Protein AF-A0A5E4IJP3-F1 (afdb_monomer_lite)

pLDDT: mean 82.36, std 19.73, range [33.34, 97.56]

Radius of gyration: 16.82 Å; chains: 1; bounding box: 35×38×54 Å

Sequence (140 aa):
MDGDSPRYEHPHLISFKRRLDEKDHINITIRDVHTLELANYEMDAHKEELLLKSKLDEKSYDLLRKVIFDRVNLVSLEEIEAFRGIAEEIMGDIDIDDSPFLALAMSLNCPIWSNDGHFKRQNVVNAFSTKELLSLLETK

Secondary structure (DSSP, 8-state):
----------TTTTT---PPPTT------GGG-EEETHHHHHHHHTHHHHHHHHT--HHHHHHHHHHHHTTSEEE-HHHHHHHHHHHHHHHTTT-GGGHHHHHHHHHHT--EE-S-SGGGT-SSS-EE-HHHHHHHHH--

Structure (mmCIF, N/CA/C/O backbone):
data_AF-A0A5E4IJP3-F1
#
_entry.id   AF-A0A5E4IJP3-F1
#
loop_
_atom_site.group_PDB
_atom_site.id
_atom_site.type_symbol
_atom_site.label_atom_id
_atom_site.label_alt_id
_atom_site.label_comp_i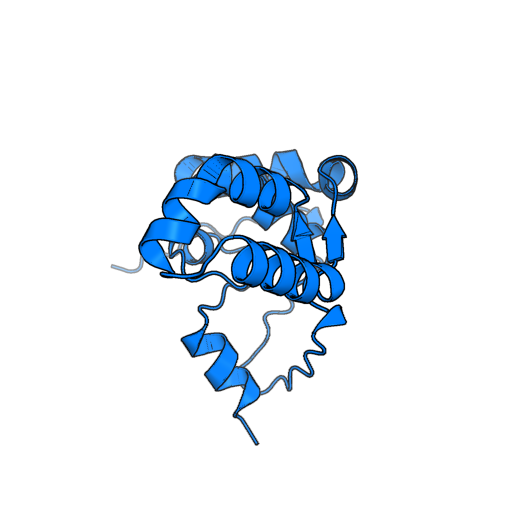d
_atom_site.label_asym_id
_atom_site.label_entity_id
_atom_site.label_seq_id
_atom_site.pdbx_PDB_ins_code
_atom_site.Cartn_x
_atom_site.Cartn_y
_atom_site.Cartn_z
_atom_site.occupancy
_atom_site.B_iso_or_equiv
_atom_site.auth_seq_id
_atom_site.auth_comp_id
_atom_site.auth_asym_id
_atom_site.auth_atom_id
_atom_site.pdbx_PDB_model_num
ATOM 1 N N . MET A 1 1 ? 5.162 -11.297 32.824 1.00 34.34 1 MET A N 1
ATOM 2 C CA . MET A 1 1 ? 5.079 -9.831 32.963 1.00 34.34 1 MET A CA 1
ATOM 3 C C . MET A 1 1 ? 4.311 -9.367 31.756 1.00 34.34 1 MET A C 1
ATOM 5 O O . MET A 1 1 ? 4.865 -9.314 30.667 1.00 34.34 1 MET A O 1
ATOM 9 N N . ASP A 1 2 ? 3.011 -9.215 31.960 1.00 36.97 2 ASP A N 1
ATOM 10 C CA . ASP A 1 2 ? 2.032 -8.916 30.927 1.00 36.97 2 ASP A CA 1
ATOM 11 C C . ASP A 1 2 ? 2.144 -7.435 30.568 1.00 36.97 2 ASP A C 1
ATOM 13 O O . ASP A 1 2 ? 1.827 -6.560 31.372 1.00 36.97 2 ASP A O 1
ATOM 17 N N . GLY A 1 3 ? 2.690 -7.159 29.386 1.00 33.34 3 GLY A N 1
ATOM 18 C CA . GLY A 1 3 ? 2.701 -5.828 28.796 1.00 33.34 3 GLY A CA 1
ATOM 19 C C . GLY A 1 3 ? 1.413 -5.632 28.017 1.00 33.34 3 GLY A C 1
ATOM 20 O O . GLY A 1 3 ? 1.393 -5.860 26.812 1.00 33.34 3 GLY A O 1
ATOM 21 N N . ASP A 1 4 ? 0.336 -5.269 28.711 1.00 37.72 4 ASP A N 1
ATOM 22 C CA . ASP A 1 4 ? -0.905 -4.831 28.071 1.00 37.72 4 ASP A CA 1
ATOM 23 C C . ASP A 1 4 ? -0.586 -3.510 27.343 1.00 37.72 4 ASP A C 1
ATOM 25 O O . ASP A 1 4 ? -0.368 -2.471 27.971 1.00 37.72 4 ASP A O 1
ATOM 29 N N . SER A 1 5 ? -0.430 -3.570 26.016 1.00 39.72 5 SER A N 1
ATOM 30 C CA . SER A 1 5 ? -0.198 -2.387 25.183 1.00 39.72 5 SER A CA 1
ATOM 31 C C . SER A 1 5 ? -1.363 -1.401 25.354 1.00 39.72 5 SER A C 1
ATOM 33 O O . SER A 1 5 ? -2.517 -1.842 25.407 1.00 39.72 5 SER A O 1
ATOM 35 N N . PRO A 1 6 ? -1.117 -0.078 25.418 1.00 36.59 6 PRO A N 1
ATOM 36 C CA . PRO A 1 6 ? -2.179 0.903 25.613 1.00 36.59 6 PRO A CA 1
ATOM 37 C C . PRO A 1 6 ? -3.253 0.756 24.530 1.00 36.59 6 PRO A C 1
ATOM 39 O O . PRO A 1 6 ? -2.974 0.827 23.332 1.00 36.59 6 PRO A O 1
ATOM 42 N N . ARG A 1 7 ? -4.501 0.522 24.946 1.00 46.22 7 ARG A N 1
ATOM 43 C CA . ARG A 1 7 ? -5.655 0.550 24.042 1.00 46.22 7 ARG A CA 1
ATOM 44 C C . ARG A 1 7 ? -5.936 2.013 23.717 1.00 46.22 7 ARG A C 1
ATOM 46 O O . ARG A 1 7 ? -6.450 2.734 24.567 1.00 46.22 7 ARG A O 1
ATOM 53 N N . TYR A 1 8 ? -5.578 2.452 22.514 1.00 46.25 8 TYR A N 1
ATOM 54 C CA . TYR A 1 8 ? -5.891 3.797 22.044 1.00 46.25 8 TYR A CA 1
ATOM 55 C C . TYR A 1 8 ? -7.400 3.895 21.775 1.00 46.25 8 TYR A C 1
ATOM 57 O O . TYR A 1 8 ? -7.923 3.310 20.827 1.00 46.25 8 TYR A O 1
ATOM 65 N N . GLU A 1 9 ? -8.124 4.602 22.643 1.00 46.56 9 GLU A N 1
ATOM 66 C CA . GLU A 1 9 ? -9.558 4.867 22.488 1.00 46.56 9 GLU A CA 1
ATOM 67 C C . GLU A 1 9 ? -9.776 6.258 21.877 1.00 46.56 9 GLU A C 1
ATOM 69 O O . GLU A 1 9 ? -10.130 7.211 22.565 1.00 46.56 9 GLU A O 1
ATOM 74 N N . HIS A 1 10 ? -9.546 6.391 20.567 1.00 50.78 10 HIS A N 1
ATOM 75 C CA . HIS A 1 10 ? -9.866 7.624 19.842 1.00 50.78 10 HIS A CA 1
ATOM 76 C C . HIS A 1 10 ? -11.366 7.649 19.466 1.00 50.78 10 HIS A C 1
ATOM 78 O O . HIS A 1 10 ? -11.893 6.614 19.049 1.00 50.78 10 HIS A O 1
ATOM 84 N N . PRO A 1 11 ? -12.075 8.797 19.526 1.00 48.31 11 PRO A N 1
ATOM 85 C CA . PRO A 1 11 ? -13.512 8.883 19.217 1.00 48.31 11 PRO A CA 1
ATOM 86 C C . PRO A 1 11 ? -13.908 8.346 17.832 1.00 48.31 11 PRO A C 1
ATOM 88 O O . PRO A 1 11 ? -14.995 7.796 17.671 1.00 48.31 11 PRO A O 1
ATOM 91 N N . HIS A 1 12 ? -13.008 8.446 16.848 1.00 47.00 12 HIS A N 1
ATOM 92 C CA . HIS A 1 12 ? -13.199 7.914 15.494 1.00 47.00 12 HIS A CA 1
ATOM 93 C C . HIS A 1 12 ? -12.930 6.405 15.378 1.00 47.00 12 HIS A C 1
ATOM 95 O O . HIS A 1 12 ? -13.389 5.784 14.429 1.00 47.00 12 HIS A O 1
ATOM 101 N N . LEU A 1 13 ? -12.236 5.796 16.347 1.00 47.41 13 LEU A N 1
ATOM 102 C CA . LEU A 1 13 ? -11.918 4.362 16.374 1.00 47.41 13 LEU A CA 1
ATOM 103 C C . LEU A 1 13 ? -13.043 3.508 16.972 1.00 47.41 13 LEU A C 1
ATOM 105 O O . LEU A 1 13 ? -13.056 2.290 16.799 1.00 47.41 13 LEU A O 1
ATOM 109 N N . ILE A 1 14 ? -14.013 4.128 17.654 1.00 46.78 14 ILE A N 1
ATOM 110 C CA . ILE A 1 14 ? -15.144 3.429 18.286 1.00 46.78 14 ILE A CA 1
ATOM 111 C C . ILE A 1 14 ? -15.982 2.668 17.238 1.00 46.78 14 ILE A C 1
ATOM 113 O O . ILE A 1 14 ? -16.523 1.607 17.546 1.00 46.78 14 ILE A O 1
ATOM 117 N N . SER A 1 15 ? -16.019 3.136 15.985 1.00 43.91 15 SER A N 1
ATOM 118 C CA . SER A 1 15 ? -16.710 2.476 14.866 1.00 43.91 15 SER A CA 1
ATOM 119 C C . SER A 1 15 ? -15.898 1.394 14.137 1.00 43.91 15 SER A C 1
ATOM 121 O O . SER A 1 15 ? -16.477 0.665 13.339 1.00 43.91 15 SER A O 1
ATOM 123 N N . PHE A 1 16 ? -14.596 1.243 14.413 1.00 44.50 16 PHE A N 1
ATOM 124 C CA . PHE A 1 16 ? -13.700 0.301 13.711 1.00 44.50 16 PHE A CA 1
ATOM 125 C C . PHE A 1 16 ? -13.544 -1.057 14.415 1.00 44.50 16 PHE A C 1
ATOM 127 O O . PHE A 1 16 ? -12.915 -1.976 13.894 1.00 44.50 16 PHE A O 1
ATOM 134 N N . LYS A 1 17 ? -14.134 -1.228 15.605 1.00 42.84 17 LYS A N 1
ATOM 135 C CA . LYS A 1 17 ? -13.933 -2.401 16.476 1.00 42.84 17 LYS A CA 1
ATOM 136 C C . LYS A 1 17 ? -14.690 -3.671 16.029 1.00 42.84 17 LYS A C 1
ATOM 138 O O . LYS A 1 17 ? -15.231 -4.381 16.875 1.00 42.84 17 LYS A O 1
ATOM 143 N N . ARG A 1 18 ? -14.703 -4.027 14.739 1.00 52.69 18 ARG A N 1
ATOM 144 C CA . ARG A 1 18 ? -14.952 -5.426 14.340 1.00 52.69 18 ARG A CA 1
ATOM 145 C C . ARG A 1 18 ? -13.647 -6.047 13.856 1.00 52.69 18 ARG A C 1
ATOM 147 O O . ARG A 1 18 ? -13.271 -5.922 12.698 1.00 52.69 18 ARG A O 1
ATOM 154 N N . ARG A 1 19 ? -12.972 -6.743 14.769 1.00 53.16 19 ARG A N 1
ATOM 155 C CA . ARG A 1 19 ? -11.837 -7.607 14.444 1.00 53.16 19 ARG A CA 1
ATOM 156 C C . ARG A 1 19 ? -12.354 -8.797 13.632 1.00 53.16 19 ARG A C 1
ATOM 158 O O . ARG A 1 19 ? -13.293 -9.450 14.082 1.00 53.16 19 ARG A O 1
ATOM 165 N N . LEU A 1 20 ? -11.759 -9.048 12.464 1.00 58.62 20 LEU A N 1
ATOM 166 C CA . LEU A 1 20 ? -12.017 -10.280 11.712 1.00 58.62 20 LEU A CA 1
ATOM 167 C C . LEU A 1 20 ? -11.534 -11.478 12.545 1.00 58.62 20 LEU A C 1
ATOM 169 O O . LEU A 1 20 ? -10.401 -11.452 13.032 1.00 58.62 20 LEU A O 1
ATOM 173 N N . ASP A 1 21 ? -12.408 -12.462 12.744 1.00 57.47 21 ASP A N 1
ATOM 174 C CA . ASP A 1 21 ? -12.151 -13.724 13.457 1.00 57.47 21 ASP A CA 1
ATOM 175 C C . ASP A 1 21 ? -11.795 -14.837 12.449 1.00 57.47 21 ASP A C 1
ATOM 177 O O . ASP A 1 21 ? -12.115 -14.743 11.267 1.00 57.47 21 ASP A O 1
ATOM 181 N N . GLU A 1 22 ? -11.187 -15.931 12.909 1.00 50.72 22 GLU A N 1
ATOM 182 C CA . GLU A 1 22 ? -10.851 -17.131 12.121 1.00 50.72 22 GLU A CA 1
ATOM 183 C C . GLU A 1 22 ? -12.080 -17.769 11.440 1.00 50.72 22 GLU A C 1
ATOM 185 O O . GLU A 1 22 ? -11.945 -18.573 10.522 1.00 50.72 22 GLU A O 1
ATOM 190 N N . LYS A 1 23 ? -13.292 -17.414 11.885 1.00 49.59 23 LYS A N 1
ATOM 191 C CA . LYS A 1 23 ? -14.574 -17.869 11.323 1.00 49.59 23 LYS A CA 1
ATOM 192 C C . LYS A 1 23 ? -15.150 -16.940 10.252 1.00 49.59 23 LYS A C 1
ATOM 194 O O . LYS A 1 23 ? -16.171 -17.282 9.656 1.00 49.59 23 LYS A O 1
ATOM 199 N N . ASP A 1 24 ? -14.561 -15.765 10.034 1.00 53.91 24 ASP A N 1
ATOM 200 C CA . ASP A 1 24 ? -15.022 -14.842 9.002 1.00 53.91 24 ASP A CA 1
ATOM 201 C C . ASP A 1 24 ? -14.518 -15.315 7.628 1.00 53.91 24 ASP A C 1
ATOM 203 O O . ASP A 1 24 ? -13.324 -15.310 7.339 1.00 53.91 24 ASP A O 1
ATOM 207 N N . HIS A 1 25 ? -15.440 -15.714 6.749 1.00 51.84 25 HIS A N 1
ATOM 208 C CA . HIS A 1 25 ? -15.107 -16.026 5.360 1.00 51.84 25 HIS A CA 1
ATOM 209 C C . HIS A 1 25 ? -14.786 -14.733 4.599 1.00 51.84 25 HIS A C 1
ATOM 211 O O . HIS A 1 25 ? -15.676 -13.913 4.361 1.00 51.84 25 HIS A O 1
ATOM 217 N N . ILE A 1 26 ? -13.527 -14.558 4.189 1.00 55.38 26 ILE A N 1
ATOM 218 C CA . ILE A 1 26 ? -13.098 -13.405 3.391 1.00 55.38 26 ILE A CA 1
ATOM 219 C C . ILE A 1 26 ? -13.120 -13.793 1.910 1.00 55.38 26 ILE A C 1
ATOM 221 O O . ILE A 1 26 ? -12.286 -14.564 1.440 1.00 55.38 26 ILE A O 1
ATOM 225 N N . ASN A 1 27 ? -14.077 -13.251 1.158 1.00 44.06 27 ASN A N 1
ATOM 226 C CA . ASN A 1 27 ? -14.072 -13.341 -0.299 1.00 44.06 27 ASN A CA 1
ATOM 227 C C . ASN A 1 27 ? -13.313 -12.127 -0.848 1.00 44.06 27 ASN A C 1
ATOM 229 O O . ASN A 1 27 ? -13.857 -11.028 -0.864 1.00 44.06 27 ASN A O 1
ATOM 233 N N . ILE A 1 28 ? -12.047 -12.321 -1.222 1.00 58.06 28 ILE A N 1
ATOM 234 C CA . ILE A 1 28 ? -11.205 -11.269 -1.803 1.00 58.06 28 ILE A CA 1
ATOM 235 C C . ILE A 1 28 ? -11.224 -11.442 -3.316 1.00 58.06 28 ILE A C 1
ATOM 237 O O . ILE A 1 28 ? -10.641 -12.392 -3.846 1.00 58.06 28 ILE A O 1
ATOM 241 N N . THR A 1 29 ? -11.861 -10.521 -4.034 1.00 51.94 29 THR A N 1
ATOM 242 C CA . THR A 1 29 ? -11.571 -10.367 -5.457 1.00 51.94 29 THR A CA 1
ATOM 243 C C . THR A 1 29 ? -10.350 -9.469 -5.606 1.00 51.94 29 THR A C 1
ATOM 245 O O . THR A 1 29 ? -10.089 -8.608 -4.775 1.00 51.94 29 THR A O 1
ATOM 248 N N . ILE A 1 30 ? -9.560 -9.649 -6.667 1.00 55.97 30 ILE A N 1
ATOM 249 C CA . ILE A 1 30 ? -8.334 -8.853 -6.830 1.00 55.97 30 ILE A CA 1
ATOM 250 C C . ILE A 1 30 ? -8.648 -7.339 -6.903 1.00 55.97 30 ILE A C 1
ATOM 252 O O . ILE A 1 30 ? -7.849 -6.532 -6.449 1.00 55.97 30 ILE A O 1
ATOM 256 N N . ARG A 1 31 ? -9.856 -6.962 -7.351 1.00 55.44 31 ARG A N 1
ATOM 257 C CA . ARG A 1 31 ? -10.346 -5.572 -7.355 1.00 55.44 31 ARG A CA 1
ATOM 258 C C . ARG A 1 31 ? -10.605 -4.976 -5.967 1.00 55.44 31 ARG A C 1
ATOM 260 O O . ARG A 1 31 ? -10.871 -3.782 -5.888 1.00 55.44 31 ARG A O 1
ATOM 267 N N . ASP A 1 32 ? -10.508 -5.769 -4.904 1.00 76.56 32 ASP A N 1
ATOM 268 C CA . ASP A 1 32 ? -10.637 -5.312 -3.517 1.00 76.56 32 ASP A CA 1
ATOM 269 C C . ASP A 1 32 ? -9.278 -4.914 -2.902 1.00 76.56 32 ASP A C 1
ATOM 271 O O . ASP A 1 32 ? -9.219 -4.480 -1.751 1.00 76.56 32 ASP A O 1
ATOM 275 N N . VAL A 1 33 ? -8.172 -5.034 -3.652 1.00 89.06 33 VAL A N 1
ATOM 276 C CA . VAL A 1 33 ? -6.835 -4.636 -3.188 1.00 89.06 33 VAL A CA 1
ATOM 277 C C . VAL A 1 33 ? -6.591 -3.161 -3.487 1.00 89.06 33 VAL A C 1
ATOM 279 O O . VAL A 1 33 ? -6.700 -2.718 -4.631 1.00 89.06 33 VAL A O 1
ATOM 282 N N . HIS A 1 34 ? -6.214 -2.419 -2.450 1.00 93.44 34 HIS A N 1
ATOM 283 C CA . HIS A 1 34 ? -5.920 -0.993 -2.513 1.00 93.44 34 HIS A CA 1
ATOM 284 C C . HIS A 1 34 ? -4.476 -0.749 -2.079 1.00 93.44 34 HIS A C 1
ATOM 286 O O . HIS A 1 34 ? -3.970 -1.420 -1.180 1.00 93.44 34 HIS A O 1
ATOM 292 N N . THR A 1 35 ? -3.819 0.215 -2.711 1.00 94.88 35 THR A N 1
ATOM 293 C CA . THR A 1 35 ? -2.527 0.747 -2.268 1.00 94.88 35 THR A CA 1
ATOM 294 C C . THR A 1 35 ? -2.465 2.239 -2.568 1.00 94.88 35 THR A C 1
ATOM 296 O O . THR A 1 35 ? -3.328 2.780 -3.259 1.00 94.88 35 THR A O 1
ATOM 299 N N . LEU A 1 36 ? -1.441 2.912 -2.061 1.00 95.62 36 LEU A N 1
ATOM 300 C CA . LEU A 1 36 ? -1.209 4.317 -2.363 1.00 95.62 36 LEU A CA 1
ATOM 301 C C . LEU A 1 36 ? -0.555 4.486 -3.731 1.00 95.62 36 LEU A C 1
ATOM 303 O O . LEU A 1 36 ? 0.262 3.662 -4.145 1.00 95.62 36 LEU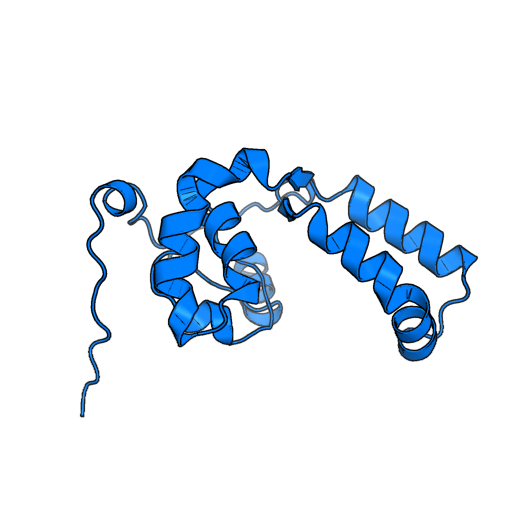 A O 1
ATOM 307 N N . GLU A 1 37 ? -0.824 5.612 -4.390 1.00 94.50 37 GLU A N 1
ATOM 308 C CA . GLU A 1 37 ? -0.080 6.033 -5.588 1.00 94.50 37 GLU A CA 1
ATOM 309 C C . GLU A 1 37 ? 1.444 6.053 -5.357 1.00 94.50 37 GLU A C 1
ATOM 311 O O . GLU A 1 37 ? 2.211 5.803 -6.288 1.00 94.50 37 GLU A O 1
ATOM 316 N N . LEU A 1 38 ? 1.883 6.238 -4.102 1.00 90.94 38 LEU A N 1
ATOM 317 C CA . LEU A 1 38 ? 3.273 6.093 -3.652 1.00 90.94 38 LEU A CA 1
ATOM 318 C C . LEU A 1 38 ? 3.933 4.791 -4.122 1.00 90.94 38 LEU A C 1
ATOM 320 O O . LEU A 1 38 ? 5.077 4.827 -4.568 1.00 90.94 38 LEU A O 1
ATOM 324 N N . ALA A 1 39 ? 3.211 3.667 -4.112 1.00 91.00 39 ALA A N 1
ATOM 325 C CA . ALA A 1 39 ? 3.752 2.380 -4.547 1.00 91.00 39 ALA A CA 1
ATOM 326 C C . ALA A 1 39 ? 4.204 2.417 -6.016 1.00 91.00 39 ALA A C 1
ATOM 328 O O . ALA A 1 39 ? 5.173 1.767 -6.405 1.00 91.00 39 ALA A O 1
ATOM 329 N N . ASN A 1 40 ? 3.515 3.200 -6.847 1.00 90.38 40 ASN A N 1
ATOM 330 C CA . ASN A 1 40 ? 3.869 3.345 -8.250 1.00 90.38 40 ASN A CA 1
ATOM 331 C C . ASN A 1 40 ? 5.164 4.157 -8.420 1.00 90.38 40 ASN A C 1
ATOM 333 O O . ASN A 1 40 ? 6.014 3.780 -9.226 1.00 90.38 40 ASN A O 1
ATOM 337 N N . TYR A 1 41 ? 5.329 5.223 -7.628 1.00 90.69 41 TYR A N 1
ATOM 338 C CA . TYR A 1 41 ? 6.551 6.030 -7.590 1.00 90.69 41 TYR A CA 1
ATOM 339 C C . TYR A 1 41 ? 7.749 5.240 -7.058 1.00 90.69 41 TYR A C 1
ATOM 341 O O . TYR A 1 41 ? 8.840 5.323 -7.619 1.00 90.69 41 TYR A O 1
ATOM 349 N N . GLU A 1 42 ? 7.549 4.437 -6.016 1.00 91.69 42 GLU A N 1
ATOM 350 C CA . GLU A 1 42 ? 8.591 3.589 -5.439 1.00 91.69 42 GLU A CA 1
ATOM 351 C C . GLU A 1 42 ? 9.071 2.534 -6.448 1.00 91.69 42 GLU A C 1
ATOM 353 O O . GLU A 1 42 ? 10.272 2.356 -6.653 1.00 91.69 42 GLU A O 1
ATOM 358 N N . MET A 1 43 ? 8.149 1.901 -7.180 1.00 92.12 43 MET A N 1
ATOM 359 C CA . MET A 1 43 ? 8.512 0.969 -8.254 1.00 92.12 43 MET A CA 1
ATOM 360 C C . MET A 1 43 ? 9.325 1.621 -9.380 1.00 92.12 43 MET A C 1
ATOM 362 O O . MET A 1 43 ? 10.149 0.944 -9.999 1.00 92.12 43 MET A O 1
ATOM 366 N N . ASP A 1 44 ? 9.105 2.907 -9.666 1.00 92.81 44 ASP A N 1
ATOM 367 C CA . ASP A 1 44 ? 9.927 3.653 -10.623 1.00 92.81 44 ASP A CA 1
ATOM 368 C C . ASP A 1 44 ? 11.307 3.976 -10.046 1.00 92.81 44 ASP A C 1
ATOM 370 O O . ASP A 1 44 ? 12.320 3.719 -10.701 1.00 92.81 44 ASP A O 1
ATOM 374 N N . ALA A 1 45 ? 11.359 4.474 -8.809 1.00 94.38 45 ALA A N 1
ATOM 375 C CA . ALA A 1 45 ? 12.603 4.823 -8.125 1.00 94.38 45 ALA A CA 1
ATOM 376 C C . ALA A 1 45 ? 13.539 3.614 -7.949 1.00 94.38 45 ALA A C 1
ATOM 378 O O . ALA A 1 45 ? 14.757 3.751 -8.054 1.00 94.38 45 ALA A O 1
ATOM 379 N N . HIS A 1 46 ? 12.970 2.423 -7.748 1.00 95.06 46 HIS A N 1
ATOM 380 C CA . HIS A 1 46 ? 13.706 1.178 -7.524 1.00 95.06 46 HIS A CA 1
ATOM 381 C C . HIS A 1 46 ? 13.716 0.234 -8.741 1.00 95.06 46 HIS A C 1
ATOM 383 O O . HIS A 1 46 ? 14.092 -0.935 -8.608 1.00 95.06 46 HIS A O 1
ATOM 389 N N . LYS A 1 47 ? 13.348 0.705 -9.947 1.00 95.12 47 LYS A N 1
ATOM 390 C CA . LYS A 1 47 ? 13.241 -0.136 -11.160 1.00 95.12 47 LYS A CA 1
ATOM 391 C C . LYS A 1 47 ? 14.504 -0.963 -11.426 1.00 95.12 47 LYS A C 1
ATOM 393 O O . LYS A 1 47 ? 14.407 -2.160 -11.695 1.00 95.12 47 LYS A O 1
ATOM 398 N N . GLU A 1 48 ? 15.686 -0.354 -11.336 1.00 95.50 48 GLU A N 1
ATOM 399 C CA . GLU A 1 48 ? 16.962 -1.037 -11.606 1.00 95.50 48 GLU A CA 1
ATOM 400 C C . GLU A 1 48 ? 17.231 -2.185 -10.620 1.00 95.50 48 GLU A C 1
ATOM 402 O O . GLU A 1 48 ? 17.611 -3.289 -11.021 1.00 95.50 48 GLU A O 1
ATOM 407 N N . GLU A 1 49 ? 16.977 -1.953 -9.332 1.00 96.69 49 GLU A N 1
ATOM 408 C CA . GLU A 1 49 ? 17.131 -2.959 -8.282 1.00 96.69 49 GLU A CA 1
ATOM 409 C C . GLU A 1 49 ? 16.144 -4.120 -8.472 1.00 96.69 49 GLU A C 1
ATOM 411 O O . GLU A 1 49 ? 16.516 -5.293 -8.351 1.00 96.69 49 GLU A O 1
ATOM 416 N N . LEU A 1 50 ? 14.894 -3.803 -8.819 1.00 94.81 50 LEU A N 1
ATOM 417 C CA . LEU A 1 50 ? 13.849 -4.788 -9.084 1.00 94.81 50 LEU A CA 1
ATOM 418 C C . LEU A 1 50 ? 14.178 -5.651 -10.307 1.00 94.81 50 LEU A C 1
ATOM 420 O O . LEU A 1 50 ? 14.018 -6.873 -10.244 1.00 94.81 50 LEU A O 1
ATOM 424 N N . LEU A 1 51 ? 14.686 -5.066 -11.395 1.00 96.25 51 LEU A N 1
ATOM 425 C CA . LEU A 1 51 ? 15.152 -5.816 -12.568 1.00 96.25 51 LEU A CA 1
ATOM 426 C C . LEU A 1 51 ? 16.290 -6.776 -12.197 1.00 96.25 51 LEU A C 1
ATOM 428 O O . LEU A 1 51 ? 16.236 -7.962 -12.532 1.00 96.25 51 LEU A O 1
ATOM 432 N N . LEU A 1 52 ? 17.276 -6.300 -11.429 1.00 96.38 52 LEU A N 1
ATOM 433 C CA . LEU A 1 52 ? 18.410 -7.113 -10.987 1.00 96.38 52 LEU A CA 1
ATOM 434 C C . LEU A 1 52 ? 17.967 -8.304 -10.121 1.00 96.38 52 LEU A C 1
ATOM 436 O O . LEU A 1 52 ? 18.401 -9.436 -10.349 1.00 96.38 52 LEU A O 1
ATOM 440 N N . LYS A 1 53 ? 17.098 -8.062 -9.133 1.00 95.56 53 LYS A N 1
ATOM 441 C CA . LYS A 1 53 ? 16.624 -9.095 -8.197 1.00 95.56 53 LYS A CA 1
ATOM 442 C C . LYS A 1 53 ? 15.668 -10.091 -8.854 1.00 95.56 53 LYS A C 1
ATOM 444 O O . LYS A 1 53 ? 15.746 -11.286 -8.571 1.00 95.56 53 LYS A O 1
ATOM 449 N N . SER A 1 54 ? 14.782 -9.617 -9.730 1.00 93.50 54 SER A N 1
ATOM 450 C CA . SER A 1 54 ? 13.787 -10.457 -10.411 1.00 93.50 54 SER A CA 1
ATOM 451 C C . SER A 1 54 ? 14.362 -11.258 -11.580 1.00 93.50 54 SER A C 1
ATOM 453 O O . SER A 1 54 ? 13.789 -12.283 -11.948 1.00 93.50 54 SER A O 1
ATOM 455 N N . LYS A 1 55 ? 15.496 -10.816 -12.148 1.00 95.31 55 LYS A N 1
ATOM 456 C CA . LYS A 1 55 ? 16.092 -11.349 -13.387 1.00 95.31 55 LYS A CA 1
ATOM 457 C C . LYS A 1 55 ? 15.164 -11.233 -14.603 1.00 95.31 55 LYS A C 1
ATOM 459 O O . LYS A 1 55 ? 15.314 -11.989 -15.563 1.00 95.31 55 LYS A O 1
ATOM 464 N N . LEU A 1 56 ? 14.202 -10.314 -14.553 1.00 94.81 56 LEU A N 1
ATOM 465 C CA . LEU A 1 56 ? 13.341 -9.994 -15.684 1.00 94.81 56 LEU A CA 1
ATOM 466 C C . LEU A 1 56 ? 14.066 -9.056 -16.647 1.00 94.81 56 LEU A C 1
ATOM 468 O O . LEU A 1 56 ? 14.849 -8.201 -16.236 1.00 94.81 56 LEU A O 1
ATOM 472 N N . ASP A 1 57 ? 13.767 -9.194 -17.936 1.00 96.12 57 ASP A N 1
ATOM 473 C CA . ASP A 1 57 ? 14.043 -8.124 -18.886 1.00 96.12 57 ASP A CA 1
ATOM 474 C C . ASP A 1 57 ? 13.038 -6.972 -18.707 1.00 96.12 57 ASP A C 1
ATOM 476 O O . ASP A 1 57 ? 11.956 -7.138 -18.135 1.00 96.12 57 ASP A O 1
ATOM 480 N N . GLU A 1 58 ? 13.389 -5.798 -19.228 1.00 95.69 58 GLU A N 1
ATOM 481 C CA . GLU A 1 58 ? 12.587 -4.584 -19.078 1.00 95.69 58 GLU A CA 1
ATOM 482 C C . GLU A 1 58 ? 11.161 -4.721 -19.634 1.00 95.69 58 GLU A C 1
ATOM 484 O O . GLU A 1 58 ? 10.211 -4.262 -19.003 1.00 95.69 58 GLU A O 1
ATOM 489 N N . LYS A 1 59 ? 10.970 -5.420 -20.762 1.00 96.56 59 LYS A N 1
ATOM 490 C CA . LYS A 1 59 ? 9.634 -5.593 -21.355 1.00 96.56 59 LYS A CA 1
ATOM 491 C C . LYS A 1 59 ? 8.759 -6.481 -20.479 1.00 96.56 59 LYS A C 1
ATOM 493 O O . LYS A 1 59 ? 7.575 -6.195 -20.300 1.00 96.56 59 LYS A O 1
ATOM 498 N N . SER A 1 60 ? 9.335 -7.557 -19.948 1.00 96.31 60 SER A N 1
ATOM 499 C CA . SER A 1 60 ? 8.655 -8.467 -19.026 1.00 96.31 60 SER A CA 1
ATOM 500 C C . SER A 1 60 ? 8.287 -7.763 -17.716 1.00 96.31 60 SER A C 1
ATOM 502 O O . SER A 1 60 ? 7.181 -7.957 -17.211 1.00 96.31 60 SER A O 1
ATOM 504 N N . TYR A 1 61 ? 9.171 -6.904 -17.198 1.00 95.81 61 TYR A N 1
ATOM 505 C CA . TYR A 1 61 ? 8.899 -6.065 -16.030 1.00 95.81 61 TYR A CA 1
ATOM 506 C C . TYR A 1 61 ? 7.746 -5.088 -16.278 1.00 95.81 61 TYR A C 1
ATOM 508 O O . TYR A 1 61 ? 6.789 -5.068 -15.505 1.00 95.81 61 TYR A O 1
ATOM 516 N N . ASP A 1 62 ? 7.790 -4.330 -17.376 1.00 94.88 62 ASP A N 1
ATOM 517 C CA . ASP A 1 62 ? 6.759 -3.340 -17.696 1.00 94.88 62 ASP A CA 1
ATOM 518 C C . ASP A 1 62 ? 5.386 -4.009 -17.911 1.00 94.88 62 ASP A C 1
ATOM 520 O O . ASP A 1 62 ? 4.357 -3.501 -17.453 1.00 94.88 62 ASP A O 1
ATOM 524 N N . LEU A 1 63 ? 5.355 -5.188 -18.549 1.00 95.38 63 LEU A N 1
ATOM 525 C CA . LEU A 1 63 ? 4.131 -5.978 -18.703 1.00 95.38 63 LEU A CA 1
ATOM 526 C C . LEU A 1 63 ? 3.589 -6.451 -17.349 1.00 95.38 63 LEU A C 1
ATOM 528 O O . LEU A 1 63 ? 2.392 -6.314 -17.093 1.00 95.38 63 LEU A O 1
ATOM 532 N N . LEU A 1 64 ? 4.449 -6.998 -16.486 1.00 93.50 64 LEU A N 1
ATOM 533 C CA . LEU A 1 64 ? 4.051 -7.472 -15.161 1.00 93.50 64 LEU A CA 1
ATOM 534 C C . LEU A 1 64 ? 3.516 -6.324 -14.303 1.00 93.50 64 LEU A C 1
ATOM 536 O O . LEU A 1 64 ? 2.433 -6.447 -13.732 1.00 93.50 64 LEU A O 1
ATOM 540 N N . ARG A 1 65 ? 4.228 -5.192 -14.271 1.00 92.94 65 ARG A N 1
ATOM 541 C CA . ARG A 1 65 ? 3.799 -3.973 -13.579 1.00 92.94 65 ARG A CA 1
ATOM 542 C C . ARG A 1 65 ? 2.413 -3.542 -14.047 1.00 92.94 65 ARG A C 1
ATOM 544 O O . ARG A 1 65 ? 1.535 -3.318 -13.219 1.00 92.94 65 ARG A O 1
ATOM 551 N N . LYS A 1 66 ? 2.183 -3.500 -15.364 1.00 92.50 66 LYS A N 1
ATOM 552 C CA . LYS A 1 66 ? 0.871 -3.161 -15.928 1.00 92.50 66 LYS A CA 1
ATOM 553 C C . LYS A 1 66 ? -0.222 -4.126 -15.466 1.00 92.50 66 LYS A C 1
ATOM 555 O O . LYS A 1 66 ? -1.295 -3.676 -15.090 1.00 92.50 66 LYS A O 1
ATOM 560 N N . VAL A 1 67 ? 0.034 -5.435 -15.480 1.00 91.81 67 VAL A N 1
ATOM 561 C CA . VAL A 1 67 ? -0.948 -6.449 -15.050 1.00 91.81 67 VAL A CA 1
ATOM 562 C C . VAL A 1 67 ? -1.270 -6.343 -13.556 1.00 91.81 67 VAL A C 1
ATOM 564 O O . VAL A 1 67 ? -2.411 -6.590 -13.169 1.00 91.81 67 VAL A O 1
ATOM 567 N N . ILE A 1 68 ? -0.287 -5.991 -12.723 1.00 90.06 68 ILE A N 1
ATOM 568 C CA . ILE A 1 68 ? -0.484 -5.778 -11.284 1.00 90.06 68 ILE A CA 1
ATOM 569 C C . ILE A 1 68 ? -1.333 -4.527 -11.047 1.00 90.06 68 ILE A C 1
ATOM 571 O O . ILE A 1 68 ? -2.355 -4.615 -10.374 1.00 90.06 68 ILE A O 1
ATOM 575 N N . PHE A 1 69 ? -0.966 -3.383 -11.627 1.00 90.06 69 PHE A N 1
ATOM 576 C CA . PHE A 1 69 ? -1.692 -2.132 -11.384 1.00 90.06 69 PHE A CA 1
ATOM 577 C C . PHE A 1 69 ? -3.055 -2.052 -12.085 1.00 90.06 69 PHE A C 1
ATOM 579 O O . PHE A 1 69 ? -3.933 -1.360 -11.594 1.00 90.06 69 PHE A O 1
ATOM 586 N N . ASP A 1 70 ? -3.306 -2.822 -13.152 1.00 90.06 70 ASP A N 1
ATOM 587 C CA . ASP A 1 70 ? -4.662 -2.995 -13.725 1.00 90.06 70 ASP A CA 1
ATOM 588 C C . ASP A 1 70 ? -5.642 -3.678 -12.748 1.00 90.06 70 ASP A C 1
ATOM 590 O O . ASP A 1 70 ? -6.855 -3.734 -12.953 1.00 90.06 70 ASP A O 1
ATOM 594 N N . ARG A 1 71 ? -5.092 -4.245 -11.677 1.00 88.44 71 ARG A N 1
ATOM 595 C CA . ARG A 1 71 ? -5.778 -5.077 -10.704 1.00 88.44 71 ARG A CA 1
ATOM 596 C C . ARG A 1 71 ? -5.787 -4.486 -9.296 1.00 88.44 71 ARG A C 1
ATOM 598 O O . ARG A 1 71 ? -6.464 -5.050 -8.451 1.00 88.44 71 ARG A O 1
ATOM 605 N N . VAL A 1 72 ? -5.081 -3.385 -9.052 1.00 90.69 72 VAL A N 1
ATOM 606 C CA . VAL A 1 72 ? -4.985 -2.729 -7.742 1.00 90.69 72 VAL A CA 1
ATOM 607 C C . VAL A 1 72 ? -5.560 -1.322 -7.850 1.00 90.69 72 VAL A C 1
ATOM 609 O O . VAL A 1 72 ? -5.222 -0.589 -8.777 1.00 90.69 72 VAL A O 1
ATOM 612 N N . ASN A 1 73 ? -6.400 -0.930 -6.895 1.00 91.94 73 ASN A N 1
ATOM 613 C CA . ASN A 1 73 ? -6.901 0.438 -6.821 1.00 91.94 73 ASN A CA 1
ATOM 614 C C . ASN A 1 73 ? -5.823 1.335 -6.206 1.00 91.94 73 ASN A C 1
ATOM 616 O O . ASN A 1 73 ? -5.387 1.107 -5.074 1.00 91.94 73 ASN A O 1
ATOM 620 N N . LEU A 1 74 ? -5.393 2.339 -6.965 1.00 92.69 74 LEU A N 1
ATOM 621 C CA . LEU A 1 74 ? -4.490 3.375 -6.485 1.00 92.69 74 LEU A CA 1
ATOM 622 C C . LEU A 1 74 ? -5.302 4.470 -5.802 1.00 92.69 74 LEU A C 1
ATOM 624 O O . LEU A 1 74 ? -6.264 4.965 -6.384 1.00 92.69 74 LEU A O 1
ATOM 628 N N . VAL A 1 75 ? -4.904 4.812 -4.582 1.00 94.44 75 VAL A N 1
ATOM 629 C CA . VAL A 1 75 ? -5.524 5.857 -3.765 1.00 94.44 75 VAL A CA 1
ATOM 630 C C . VAL A 1 75 ? -4.513 6.978 -3.552 1.00 94.44 75 VAL A C 1
ATOM 632 O O . VAL A 1 75 ? -3.341 6.715 -3.253 1.00 94.44 75 VAL A O 1
ATOM 635 N N . SER A 1 76 ? -4.948 8.221 -3.730 1.00 95.81 76 SER A N 1
ATOM 636 C CA . SER A 1 76 ? -4.087 9.390 -3.552 1.00 95.81 76 SER A CA 1
ATOM 637 C C . SER A 1 76 ? -3.948 9.765 -2.069 1.00 95.81 76 SER A C 1
ATOM 639 O O . SER A 1 76 ? -4.728 9.334 -1.215 1.00 95.81 76 SER A O 1
ATOM 641 N N . LEU A 1 77 ? -2.948 10.584 -1.728 1.00 94.81 77 LEU A N 1
ATOM 642 C CA . LEU A 1 77 ? -2.778 11.051 -0.344 1.00 94.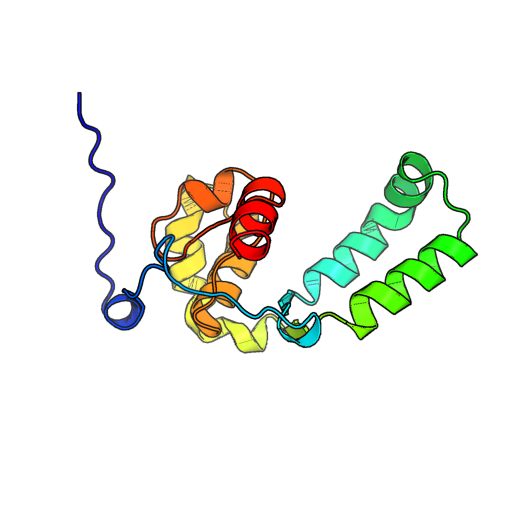81 77 LEU A CA 1
ATOM 643 C C . LEU A 1 77 ? -3.926 11.972 0.094 1.00 94.81 77 LEU A C 1
ATOM 645 O O . LEU A 1 77 ? -4.322 11.964 1.257 1.00 94.81 77 LEU A O 1
ATOM 649 N N . GLU A 1 78 ? -4.503 12.727 -0.839 1.00 96.12 78 GLU A N 1
ATOM 650 C CA . GLU A 1 78 ? -5.642 13.607 -0.582 1.00 96.12 78 GLU A CA 1
ATOM 651 C C . GLU A 1 78 ? -6.886 12.824 -0.144 1.00 96.12 78 GLU A C 1
ATOM 653 O O . GLU A 1 78 ? -7.636 13.294 0.713 1.00 96.12 78 GLU A O 1
ATOM 658 N N . GLU A 1 79 ? -7.098 11.622 -0.689 1.00 94.25 79 GLU A N 1
ATOM 659 C CA . GLU A 1 79 ? -8.235 10.763 -0.335 1.00 94.25 79 GLU A CA 1
ATOM 660 C C . GLU A 1 79 ? -8.159 10.242 1.109 1.00 94.25 79 GLU A C 1
ATOM 662 O O . GLU A 1 79 ? -9.192 9.986 1.732 1.00 94.25 79 GLU A O 1
ATOM 667 N N . ILE A 1 80 ? -6.950 10.133 1.670 1.00 95.50 80 ILE A N 1
ATOM 668 C CA . ILE A 1 80 ? -6.711 9.622 3.028 1.00 95.50 80 ILE A CA 1
ATOM 669 C C . ILE A 1 80 ? -6.384 10.721 4.049 1.00 95.50 80 ILE A C 1
ATOM 671 O O . ILE A 1 80 ? -6.167 10.418 5.224 1.00 95.50 80 ILE A O 1
ATOM 675 N N . GLU A 1 81 ? -6.387 11.995 3.643 1.00 94.75 81 GLU A N 1
ATOM 676 C CA . GLU A 1 81 ? -5.955 13.128 4.477 1.00 94.75 81 GLU A CA 1
ATOM 677 C C . GLU A 1 81 ? -6.711 13.201 5.813 1.00 94.75 81 GLU A C 1
ATOM 679 O O . GLU A 1 81 ? -6.136 13.539 6.847 1.00 94.75 81 GLU A O 1
ATOM 684 N N . ALA A 1 82 ? -7.988 12.798 5.828 1.00 94.38 82 ALA A N 1
ATOM 685 C CA . ALA A 1 82 ? -8.811 12.763 7.038 1.00 94.38 82 ALA A CA 1
ATOM 686 C C . ALA A 1 82 ? -8.250 11.849 8.149 1.00 94.38 82 ALA A C 1
ATOM 688 O O . ALA A 1 82 ? -8.558 12.055 9.323 1.00 94.38 82 ALA A O 1
ATOM 689 N N . PHE A 1 83 ? -7.436 10.852 7.789 1.00 94.81 83 PHE A N 1
ATOM 690 C CA . PHE A 1 83 ? -6.834 9.888 8.712 1.00 94.81 83 PHE A CA 1
ATOM 691 C C . PHE A 1 83 ? -5.327 10.086 8.906 1.00 94.81 83 PHE A C 1
ATOM 693 O O . PHE A 1 83 ? -4.763 9.462 9.806 1.00 94.81 83 PHE A O 1
ATOM 700 N N . ARG A 1 84 ? -4.683 10.972 8.129 1.00 94.44 84 ARG A N 1
ATOM 701 C CA . ARG A 1 84 ? -3.226 11.177 8.145 1.00 94.44 84 ARG A CA 1
ATOM 702 C C . ARG A 1 84 ? -2.686 11.457 9.546 1.00 94.44 84 ARG A C 1
ATOM 704 O O . ARG A 1 84 ? -1.826 10.727 10.019 1.00 94.44 84 ARG A O 1
ATOM 711 N N . GLY A 1 85 ? -3.239 12.453 10.241 1.00 95.94 85 GLY A N 1
ATOM 712 C CA . GLY A 1 85 ? -2.742 12.846 11.566 1.00 95.94 85 GLY A CA 1
ATOM 713 C C . GLY A 1 85 ? -2.852 11.738 12.621 1.00 95.94 85 GLY A C 1
ATOM 714 O O . GLY A 1 85 ? -1.939 11.556 13.417 1.00 95.94 85 GLY A O 1
ATOM 715 N N . ILE A 1 86 ? -3.939 10.956 12.597 1.00 95.31 86 ILE A N 1
ATOM 716 C CA . ILE A 1 86 ? -4.120 9.831 13.530 1.00 95.31 86 ILE A CA 1
ATOM 717 C C . ILE A 1 86 ? -3.129 8.709 13.201 1.00 95.31 86 ILE A C 1
ATOM 719 O O . ILE A 1 86 ? -2.552 8.106 14.103 1.00 95.31 86 ILE A O 1
ATOM 723 N N . ALA A 1 87 ? -2.918 8.422 11.917 1.00 96.31 87 ALA A N 1
ATOM 724 C CA . ALA A 1 87 ? -1.979 7.391 11.506 1.00 96.31 87 ALA A CA 1
ATOM 725 C C . ALA A 1 87 ? -0.524 7.762 11.834 1.00 96.31 87 ALA A C 1
ATOM 727 O O . ALA A 1 87 ? 0.209 6.906 12.326 1.00 96.31 87 ALA A O 1
ATOM 728 N N . GLU A 1 88 ? -0.125 9.021 11.623 1.00 97.56 88 GLU A N 1
ATOM 729 C CA . GLU A 1 88 ? 1.190 9.555 12.015 1.00 97.56 88 GLU A CA 1
ATOM 730 C C . GLU A 1 88 ? 1.412 9.436 13.532 1.00 97.56 88 GLU A C 1
ATOM 732 O O . GLU A 1 88 ? 2.484 9.017 13.961 1.00 97.56 88 GLU A O 1
ATOM 737 N N . GLU A 1 89 ? 0.396 9.732 14.352 1.00 96.56 89 GLU A N 1
ATOM 738 C CA . GLU A 1 89 ? 0.476 9.577 15.812 1.00 96.56 89 GLU A CA 1
ATOM 739 C C . GLU A 1 89 ? 0.704 8.114 16.224 1.00 96.56 89 GLU A C 1
ATOM 741 O O . GLU A 1 89 ? 1.575 7.827 17.044 1.00 96.56 89 GLU A O 1
ATOM 746 N N . ILE A 1 90 ? -0.049 7.176 15.641 1.00 95.00 90 ILE A N 1
ATOM 747 C CA . ILE A 1 90 ? 0.051 5.745 15.972 1.00 95.00 90 ILE A CA 1
ATOM 748 C C . ILE A 1 90 ? 1.386 5.158 15.511 1.00 95.00 90 ILE A C 1
ATOM 750 O O . ILE A 1 90 ? 1.995 4.351 16.217 1.00 95.00 90 ILE A O 1
ATOM 754 N N . MET A 1 91 ? 1.818 5.524 14.306 1.00 96.19 91 MET A N 1
ATOM 755 C CA . MET A 1 91 ? 3.001 4.952 13.675 1.00 96.19 91 MET A CA 1
ATOM 756 C C . MET A 1 91 ? 4.291 5.690 14.035 1.00 96.19 91 MET A C 1
ATOM 758 O O . MET A 1 91 ? 5.361 5.156 13.771 1.00 96.19 91 MET A O 1
ATOM 762 N N . GLY A 1 92 ? 4.227 6.851 14.693 1.00 95.56 92 GLY A N 1
ATOM 763 C CA . GLY A 1 92 ? 5.398 7.673 15.015 1.00 95.56 92 GLY A CA 1
ATOM 764 C C . GLY A 1 92 ? 6.509 6.939 15.778 1.00 95.56 92 GLY A C 1
ATOM 765 O O . GLY A 1 92 ? 7.680 7.093 15.443 1.00 95.56 92 GLY A O 1
ATOM 766 N N . ASP A 1 93 ? 6.154 6.081 16.742 1.00 92.25 93 ASP A N 1
ATOM 767 C CA . ASP A 1 93 ? 7.108 5.255 17.511 1.00 92.25 93 ASP A CA 1
ATOM 768 C C . ASP A 1 93 ? 7.369 3.866 16.879 1.00 92.25 93 ASP A C 1
ATOM 770 O O . ASP A 1 93 ? 8.079 3.014 17.437 1.00 92.25 93 ASP A O 1
ATOM 774 N N . ILE A 1 94 ? 6.740 3.586 15.736 1.00 93.62 94 ILE A N 1
ATOM 775 C CA . ILE A 1 94 ? 6.836 2.319 15.011 1.00 93.62 94 ILE A CA 1
ATOM 776 C C . ILE A 1 94 ? 7.698 2.510 13.771 1.00 93.62 94 ILE A C 1
ATOM 778 O O . ILE A 1 94 ? 8.816 1.997 13.747 1.00 93.62 94 ILE A O 1
ATOM 782 N N . ASP A 1 95 ? 7.142 3.225 12.798 1.00 94.19 95 ASP A N 1
ATOM 783 C CA . ASP A 1 95 ? 7.730 3.644 11.535 1.00 94.19 95 ASP A CA 1
ATOM 784 C C . ASP A 1 95 ? 6.813 4.716 10.921 1.00 94.19 95 ASP A C 1
ATOM 786 O O . ASP A 1 95 ? 5.721 4.419 10.434 1.00 94.19 95 ASP A O 1
ATOM 790 N N . ILE A 1 96 ? 7.213 5.986 11.002 1.00 95.44 96 ILE A N 1
ATOM 791 C CA . ILE A 1 96 ? 6.377 7.100 10.540 1.00 95.44 96 ILE A CA 1
ATOM 792 C C . ILE A 1 96 ? 6.168 7.084 9.020 1.00 95.44 96 ILE A C 1
ATOM 794 O O . ILE A 1 96 ? 5.120 7.539 8.552 1.00 95.44 96 ILE A O 1
ATOM 798 N N . ASP A 1 97 ? 7.110 6.525 8.260 1.00 93.44 97 ASP A N 1
ATOM 799 C CA . ASP A 1 97 ? 7.040 6.481 6.798 1.00 93.44 97 ASP A CA 1
ATOM 800 C C . ASP A 1 97 ? 5.963 5.485 6.327 1.00 93.44 97 ASP A C 1
ATOM 802 O O . ASP A 1 97 ? 5.368 5.665 5.264 1.00 93.44 97 ASP A O 1
ATOM 806 N N . ASP A 1 98 ? 5.612 4.510 7.173 1.00 94.88 98 ASP A N 1
ATOM 807 C CA . ASP A 1 98 ? 4.513 3.561 6.961 1.00 94.88 98 ASP A CA 1
ATOM 808 C C . ASP A 1 98 ? 3.124 4.119 7.342 1.00 94.88 98 ASP A C 1
ATOM 810 O O . ASP A 1 98 ? 2.088 3.505 7.045 1.00 94.88 98 ASP A O 1
ATOM 814 N N . SER A 1 99 ? 3.060 5.292 7.988 1.00 96.38 99 SER A N 1
ATOM 815 C CA . SER A 1 99 ? 1.796 5.908 8.424 1.00 96.38 99 SER A CA 1
ATOM 816 C C . SER A 1 99 ? 0.752 6.108 7.314 1.00 96.38 99 SER A C 1
ATOM 818 O O . SER A 1 99 ? -0.431 5.863 7.585 1.00 96.38 99 SER A O 1
ATOM 820 N N . PRO A 1 100 ? 1.105 6.441 6.054 1.00 96.69 100 PRO A N 1
ATOM 821 C CA . PRO A 1 100 ? 0.110 6.597 4.997 1.00 96.69 100 PRO A CA 1
ATOM 822 C C . PRO A 1 100 ? -0.670 5.303 4.713 1.00 96.69 100 PRO A C 1
ATOM 824 O O . PRO A 1 100 ? -1.871 5.347 4.442 1.00 96.69 100 PRO A O 1
ATOM 827 N N . PHE A 1 101 ? -0.034 4.131 4.823 1.00 96.00 101 PHE A N 1
ATOM 828 C CA . PHE A 1 101 ? -0.707 2.846 4.604 1.00 96.00 101 PHE A CA 1
ATOM 829 C C . PHE A 1 101 ? -1.689 2.509 5.731 1.00 96.00 101 PHE A C 1
ATOM 831 O O . PHE A 1 101 ? -2.753 1.937 5.474 1.00 96.00 101 PHE A O 1
ATOM 838 N N . LEU A 1 102 ? -1.381 2.908 6.971 1.00 95.94 102 LEU A N 1
ATOM 839 C CA . LEU A 1 102 ? -2.329 2.796 8.078 1.00 95.94 102 LEU A CA 1
ATOM 840 C C . LEU A 1 102 ? -3.528 3.734 7.877 1.00 95.94 102 LEU A C 1
ATOM 842 O O . LEU A 1 102 ? -4.667 3.300 8.053 1.00 95.94 102 LEU A O 1
ATOM 846 N N . ALA A 1 103 ? -3.295 4.978 7.447 1.00 96.31 103 ALA A N 1
ATOM 847 C CA . ALA A 1 103 ? -4.368 5.919 7.122 1.00 96.31 103 ALA A CA 1
ATOM 848 C C . ALA A 1 103 ? -5.291 5.379 6.017 1.00 96.31 103 ALA A C 1
ATOM 850 O O . ALA A 1 103 ? -6.513 5.452 6.152 1.00 96.31 103 ALA A O 1
ATOM 851 N N . LEU A 1 104 ? -4.727 4.766 4.969 1.00 96.00 104 LEU A N 1
ATOM 852 C CA . LEU A 1 104 ? -5.499 4.102 3.918 1.00 96.00 104 LEU A CA 1
ATOM 853 C C . LEU A 1 104 ? -6.384 2.983 4.482 1.00 96.00 104 LEU A C 1
ATOM 855 O O . LEU A 1 104 ? -7.594 2.978 4.246 1.00 96.00 104 LEU A O 1
ATOM 859 N N . ALA A 1 105 ? -5.812 2.071 5.269 1.00 94.88 105 ALA A N 1
ATOM 860 C CA . ALA A 1 105 ? -6.553 0.962 5.866 1.00 94.88 105 ALA A CA 1
ATOM 861 C C . ALA A 1 105 ? -7.691 1.441 6.784 1.00 94.88 105 ALA A C 1
ATOM 863 O O . ALA A 1 105 ? -8.792 0.886 6.764 1.00 94.88 105 ALA A O 1
ATOM 864 N N . MET A 1 106 ? -7.451 2.513 7.544 1.00 92.94 106 MET A N 1
ATOM 865 C CA . MET A 1 106 ? -8.476 3.177 8.349 1.00 92.94 106 MET A CA 1
ATOM 866 C C . MET A 1 106 ? -9.551 3.824 7.469 1.00 92.94 106 MET A C 1
ATOM 868 O O . MET A 1 106 ? -10.732 3.650 7.738 1.00 92.94 106 MET A O 1
ATOM 872 N N . SER A 1 107 ? -9.193 4.509 6.384 1.00 93.19 107 SER A N 1
ATOM 873 C CA . SER A 1 107 ? -10.185 5.142 5.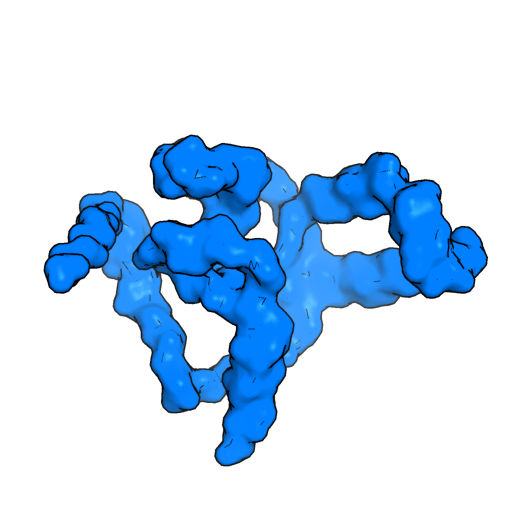501 1.00 93.19 107 SER A CA 1
ATOM 874 C C . SER A 1 107 ? -11.155 4.136 4.866 1.00 93.19 107 SER A C 1
ATOM 876 O O . SER A 1 107 ? -12.343 4.425 4.719 1.00 93.19 107 SER A O 1
ATOM 878 N N . LEU A 1 108 ? -10.664 2.931 4.561 1.00 90.31 108 LEU A N 1
ATOM 879 C CA . LEU A 1 108 ? -11.422 1.862 3.910 1.00 90.31 108 LEU A CA 1
ATOM 880 C C . LEU A 1 108 ? -12.019 0.843 4.889 1.00 90.31 108 LEU A C 1
ATOM 882 O O . LEU A 1 108 ? -12.771 -0.035 4.466 1.00 90.31 108 LEU A O 1
ATOM 886 N N . ASN A 1 109 ? -11.698 0.939 6.184 1.00 89.19 109 ASN A N 1
ATOM 887 C CA . ASN A 1 109 ? -12.061 -0.057 7.195 1.00 89.19 109 ASN A CA 1
ATOM 888 C C . ASN A 1 109 ? -11.672 -1.489 6.784 1.00 89.19 109 ASN A C 1
ATOM 890 O O . ASN A 1 109 ? -12.479 -2.419 6.852 1.00 89.19 109 ASN A O 1
ATOM 894 N N . CYS A 1 110 ? -10.428 -1.660 6.334 1.00 89.38 110 CYS A N 1
ATOM 895 C CA . CYS A 1 110 ? -9.906 -2.934 5.849 1.00 89.38 110 CYS A CA 1
ATOM 896 C C . CYS A 1 110 ? -8.623 -3.346 6.594 1.00 89.38 110 CYS A C 1
ATOM 898 O O . CYS A 1 110 ? -7.948 -2.505 7.191 1.00 89.38 110 CYS A O 1
ATOM 900 N N . PRO A 1 111 ? -8.266 -4.643 6.595 1.00 92.62 111 PRO A N 1
ATOM 901 C CA . PRO A 1 111 ? -6.975 -5.075 7.113 1.00 92.62 111 PRO A CA 1
ATOM 902 C C . PRO A 1 111 ? -5.824 -4.637 6.197 1.00 92.62 111 PRO A C 1
ATOM 904 O O . PRO A 1 111 ? -6.001 -4.459 4.992 1.00 92.62 111 PRO A O 1
ATOM 907 N N . ILE A 1 112 ? -4.626 -4.543 6.769 1.00 94.06 112 ILE A N 1
ATOM 908 C CA . ILE A 1 112 ? -3.373 -4.374 6.033 1.00 94.06 112 ILE A CA 1
ATOM 909 C C . ILE A 1 112 ? -2.855 -5.748 5.614 1.00 94.06 112 ILE A C 1
ATOM 911 O O . ILE A 1 112 ? -2.805 -6.683 6.416 1.00 94.06 112 ILE A O 1
ATOM 915 N N . TRP A 1 113 ? -2.419 -5.862 4.364 1.00 94.19 113 TRP A N 1
ATOM 916 C CA . TRP A 1 113 ? -1.623 -6.989 3.894 1.00 94.19 113 TRP A CA 1
ATOM 917 C C . TRP A 1 113 ? -0.179 -6.528 3.696 1.00 94.19 113 TRP A C 1
ATOM 919 O O . TRP A 1 113 ? 0.121 -5.795 2.760 1.00 94.19 113 TRP A O 1
ATOM 929 N N . SER A 1 114 ? 0.716 -6.951 4.590 1.00 94.44 114 SER A N 1
ATOM 930 C CA . SER A 1 114 ? 2.146 -6.653 4.509 1.00 94.44 114 SER A CA 1
ATOM 931 C C . SER A 1 114 ? 2.961 -7.741 5.205 1.00 94.44 114 SER A C 1
ATOM 933 O O . SER A 1 114 ? 2.548 -8.302 6.220 1.00 94.44 114 SER A O 1
ATOM 935 N N . ASN A 1 115 ? 4.135 -8.049 4.652 1.00 94.25 115 ASN A N 1
ATOM 936 C CA . ASN A 1 115 ? 5.118 -8.899 5.328 1.00 94.25 115 ASN A CA 1
ATOM 937 C C . ASN A 1 115 ? 6.008 -8.104 6.295 1.00 94.25 115 ASN A C 1
ATOM 939 O O . ASN A 1 115 ? 6.828 -8.717 6.980 1.00 94.25 115 ASN A O 1
ATOM 943 N N . ASP A 1 116 ? 5.839 -6.782 6.371 1.00 92.50 116 ASP A N 1
ATOM 944 C CA . ASP A 1 116 ? 6.493 -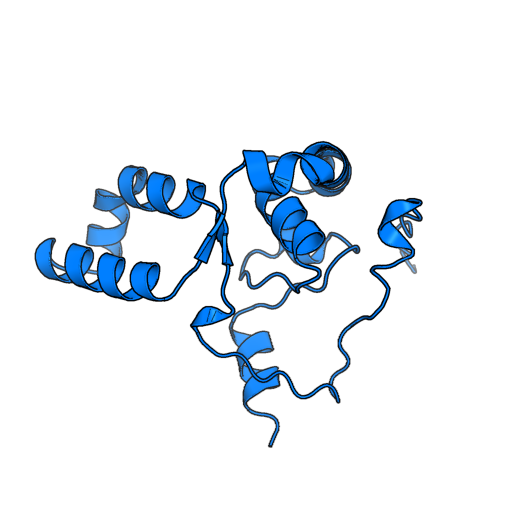5.961 7.380 1.00 92.50 116 ASP A CA 1
ATOM 945 C C . ASP A 1 116 ? 5.850 -6.175 8.761 1.00 92.50 116 ASP A C 1
ATOM 947 O O . ASP A 1 116 ? 4.630 -6.090 8.941 1.00 92.50 116 ASP A O 1
ATOM 951 N N . GLY A 1 117 ? 6.687 -6.471 9.755 1.00 91.06 117 GLY A N 1
ATOM 952 C CA . GLY A 1 117 ? 6.268 -6.658 11.139 1.00 91.06 117 GLY A CA 1
ATOM 953 C C . GLY A 1 117 ? 5.844 -5.363 11.836 1.00 91.06 117 GLY A C 1
ATOM 954 O O . GLY A 1 117 ? 5.140 -5.444 12.846 1.00 91.06 117 GLY A O 1
ATOM 955 N N . HIS A 1 118 ? 6.220 -4.189 11.319 1.00 92.88 118 HIS A N 1
ATOM 956 C CA . HIS A 1 118 ? 5.846 -2.883 11.867 1.00 92.88 118 HIS A CA 1
ATOM 957 C C . HIS A 1 118 ? 4.329 -2.731 11.998 1.00 92.88 118 HIS A C 1
ATOM 959 O O . HIS A 1 118 ? 3.829 -2.413 13.080 1.00 92.88 118 HIS A O 1
ATOM 965 N N . PHE A 1 119 ? 3.571 -3.113 10.968 1.00 92.88 119 PHE A N 1
ATOM 966 C CA . PHE A 1 119 ? 2.106 -3.038 10.984 1.00 92.88 119 PHE A CA 1
ATOM 967 C C . PHE A 1 119 ? 1.433 -3.949 12.016 1.00 92.88 119 PHE A C 1
ATOM 969 O O . PHE A 1 119 ? 0.268 -3.734 12.345 1.00 92.88 119 PHE A O 1
ATOM 976 N N . LYS A 1 120 ? 2.132 -4.947 12.569 1.00 93.75 120 LYS A N 1
ATOM 977 C CA . LYS A 1 120 ? 1.604 -5.769 13.671 1.00 93.75 120 LYS A CA 1
ATOM 978 C C . LYS A 1 120 ? 1.756 -5.110 15.044 1.00 93.75 120 LYS A C 1
ATOM 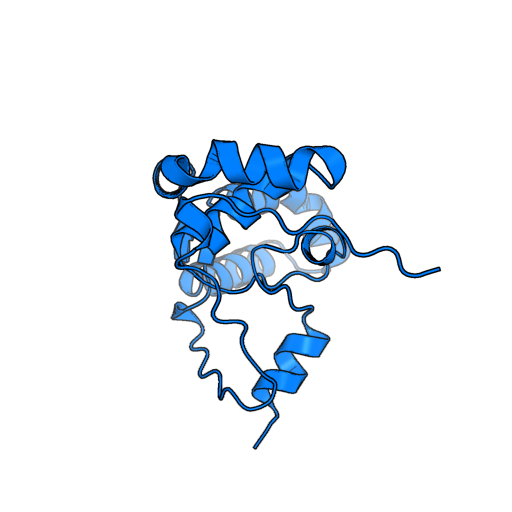980 O O . LYS A 1 120 ? 1.190 -5.612 16.011 1.00 93.75 120 LYS A O 1
ATOM 985 N N . ARG A 1 121 ? 2.532 -4.023 15.149 1.00 94.31 121 ARG A N 1
ATOM 986 C CA . ARG A 1 121 ? 2.753 -3.285 16.404 1.00 94.31 121 ARG A CA 1
ATOM 987 C C . ARG A 1 121 ? 1.629 -2.292 16.709 1.00 94.31 121 ARG A C 1
ATOM 989 O O . ARG A 1 121 ? 1.400 -2.009 17.882 1.00 94.31 121 ARG A O 1
ATOM 996 N N . GLN A 1 122 ? 0.923 -1.792 15.692 1.00 92.06 122 GLN A N 1
ATOM 997 C CA . GLN A 1 122 ? -0.293 -0.994 15.885 1.00 92.06 122 GLN A CA 1
ATOM 998 C C . GLN A 1 122 ? -1.496 -1.889 16.233 1.00 92.06 122 GLN A C 1
ATOM 1000 O O . GLN A 1 122 ? -1.514 -3.077 15.915 1.00 92.06 122 GLN A O 1
ATOM 1005 N N . ASN A 1 123 ? -2.504 -1.331 16.908 1.00 88.88 123 ASN A N 1
ATOM 1006 C CA . ASN A 1 123 ? -3.668 -2.071 17.417 1.00 88.88 123 ASN A CA 1
ATOM 1007 C C . ASN A 1 123 ? -5.021 -1.581 16.866 1.00 88.88 123 ASN A C 1
ATOM 1009 O O . ASN A 1 123 ? -6.068 -1.903 17.433 1.00 88.88 123 ASN A O 1
ATOM 1013 N N . VAL A 1 124 ? -4.994 -0.822 15.773 1.00 91.12 124 VAL A N 1
ATOM 1014 C CA . VAL A 1 124 ? -6.147 -0.160 15.156 1.00 91.12 124 VAL A CA 1
ATOM 1015 C C . VAL A 1 124 ? -6.782 -1.000 14.051 1.00 91.12 124 VAL A C 1
ATOM 1017 O O . VAL A 1 124 ? -8.000 -1.166 14.047 1.00 91.12 124 VAL A O 1
ATOM 1020 N N . VAL A 1 125 ? -5.979 -1.576 13.157 1.00 90.62 125 VAL A N 1
ATOM 1021 C CA . VAL A 1 125 ? -6.443 -2.478 12.088 1.00 90.62 125 VAL A CA 1
ATOM 1022 C C . VAL A 1 125 ? -5.743 -3.831 12.178 1.00 90.62 125 VAL A C 1
ATOM 1024 O O . VAL A 1 125 ? -4.648 -3.947 12.724 1.00 90.62 125 VAL A O 1
ATOM 1027 N N . ASN A 1 126 ? -6.359 -4.884 11.642 1.00 91.75 126 ASN A N 1
ATOM 1028 C CA . ASN A 1 126 ? -5.678 -6.173 11.514 1.00 91.75 126 ASN A CA 1
ATOM 1029 C C . ASN A 1 126 ? -4.568 -6.075 10.456 1.00 91.75 126 ASN A C 1
ATOM 1031 O O . ASN A 1 126 ? -4.757 -5.421 9.434 1.00 91.75 126 ASN A O 1
ATOM 1035 N N . ALA A 1 127 ? -3.447 -6.763 10.674 1.00 92.88 127 ALA A N 1
ATOM 1036 C CA . ALA A 1 127 ? -2.355 -6.860 9.710 1.00 92.88 127 ALA A CA 1
ATOM 1037 C C . ALA A 1 127 ? -1.992 -8.330 9.465 1.00 92.88 127 ALA A C 1
ATOM 1039 O O . ALA A 1 127 ? -1.723 -9.077 10.410 1.00 92.88 127 ALA A O 1
ATOM 1040 N N . PHE A 1 128 ? -1.973 -8.734 8.197 1.00 93.44 128 PHE A N 1
ATOM 1041 C CA . PHE A 1 128 ? -1.690 -10.099 7.771 1.00 93.44 128 PHE A CA 1
ATOM 1042 C C . PHE A 1 128 ? -0.454 -10.139 6.875 1.00 93.44 128 PHE A C 1
ATOM 1044 O O . PHE A 1 128 ? -0.341 -9.384 5.912 1.00 93.44 128 PHE A O 1
ATOM 1051 N N . SER A 1 129 ? 0.442 -11.081 7.152 1.00 94.19 129 SER A N 1
ATOM 1052 C CA . SER A 1 129 ? 1.471 -11.512 6.204 1.00 94.19 129 SER A CA 1
ATOM 1053 C C . SER A 1 129 ? 0.848 -12.300 5.052 1.00 94.19 129 SER A C 1
ATOM 1055 O O . SER A 1 129 ? -0.262 -12.821 5.169 1.00 94.19 129 SER A O 1
ATOM 1057 N N . THR A 1 130 ? 1.586 -12.489 3.955 1.00 92.06 130 THR A N 1
ATOM 1058 C CA . THR A 1 130 ? 1.136 -13.344 2.841 1.00 92.06 130 THR A CA 1
ATOM 1059 C C . THR A 1 130 ? 0.774 -14.753 3.319 1.00 92.06 130 THR A C 1
ATOM 1061 O O . THR A 1 130 ? -0.218 -15.319 2.873 1.00 92.06 130 THR A O 1
ATOM 1064 N N . LYS A 1 131 ? 1.541 -15.315 4.262 1.00 92.62 131 LYS A N 1
ATOM 1065 C CA . LYS A 1 131 ? 1.280 -16.651 4.816 1.00 92.62 131 LYS A CA 1
ATOM 1066 C C . LYS A 1 131 ? -0.041 -16.708 5.592 1.00 92.62 131 LYS A C 1
ATOM 1068 O O . LYS A 1 131 ? -0.792 -17.672 5.453 1.00 92.62 131 LYS A O 1
ATOM 1073 N N . GLU A 1 132 ? -0.317 -15.696 6.409 1.00 90.50 132 GLU A N 1
ATOM 1074 C CA . GLU A 1 132 ? -1.566 -15.613 7.178 1.00 90.50 132 GLU A CA 1
ATOM 1075 C C . GLU A 1 132 ? -2.757 -15.380 6.249 1.00 90.50 132 GLU A C 1
ATOM 1077 O O . GLU A 1 132 ? -3.761 -16.074 6.373 1.00 90.50 132 GLU A O 1
ATOM 1082 N N . LEU A 1 133 ? -2.612 -14.492 5.261 1.00 88.19 133 LEU A N 1
ATOM 1083 C CA . LEU A 1 133 ? -3.648 -14.232 4.265 1.00 88.19 133 LEU A CA 1
ATOM 1084 C C . LEU A 1 133 ? -4.015 -15.497 3.477 1.00 88.19 133 LEU A C 1
ATOM 1086 O O . LEU A 1 133 ? -5.194 -15.790 3.307 1.00 88.19 133 LEU A O 1
ATOM 1090 N N . LEU A 1 134 ? -3.024 -16.283 3.044 1.00 88.81 134 LEU A N 1
ATOM 1091 C CA . LEU A 1 134 ? -3.270 -17.562 2.370 1.00 88.81 134 LEU A CA 1
ATOM 1092 C C . LEU A 1 134 ? -4.008 -18.553 3.275 1.00 88.81 134 LEU A C 1
ATOM 1094 O O . LEU A 1 134 ? -4.966 -19.177 2.831 1.00 88.81 134 LEU A O 1
ATOM 1098 N N . SER A 1 135 ? -3.627 -18.641 4.553 1.00 87.50 135 SER A N 1
ATOM 1099 C CA . SER A 1 135 ? -4.318 -19.503 5.526 1.00 87.50 135 SER A CA 1
ATOM 1100 C C . SER A 1 135 ? -5.800 -19.125 5.676 1.00 87.50 135 SER A C 1
ATOM 1102 O O . SER A 1 135 ? -6.660 -20.002 5.735 1.00 87.50 135 SER A O 1
ATOM 1104 N N . LEU A 1 136 ? -6.117 -17.824 5.673 1.00 83.06 136 LEU A N 1
ATOM 1105 C CA . LEU A 1 136 ? -7.499 -17.331 5.731 1.00 83.06 136 LEU A CA 1
ATOM 1106 C C . LEU A 1 136 ? -8.303 -17.690 4.472 1.00 83.06 136 LEU A C 1
ATOM 1108 O O . LEU A 1 136 ? -9.483 -18.013 4.568 1.00 83.06 136 LEU A O 1
ATOM 1112 N N . LEU A 1 137 ? -7.667 -17.669 3.298 1.00 79.56 137 LEU A N 1
ATOM 1113 C CA . LEU A 1 137 ? -8.309 -17.984 2.016 1.00 79.56 137 LEU A CA 1
ATOM 1114 C C . LEU A 1 137 ? -8.489 -19.491 1.779 1.00 79.56 137 LEU A C 1
ATOM 1116 O O . LEU A 1 137 ? -9.419 -19.904 1.089 1.00 79.56 137 LEU A O 1
ATOM 1120 N N . GLU A 1 138 ? -7.599 -20.320 2.326 1.00 76.88 138 GLU A N 1
ATOM 1121 C CA . GLU A 1 138 ? -7.628 -21.781 2.170 1.00 76.88 138 GLU A CA 1
ATOM 1122 C C . GLU A 1 138 ? -8.626 -22.479 3.106 1.00 76.88 138 GLU A C 1
ATOM 1124 O O . GLU A 1 138 ? -8.872 -23.680 2.956 1.00 76.88 138 GLU A O 1
ATOM 1129 N N . THR A 1 139 ? -9.230 -21.744 4.043 1.00 54.88 139 THR A N 1
ATOM 1130 C CA . THR A 1 139 ? -10.216 -22.288 4.981 1.00 54.88 139 THR A CA 1
ATOM 1131 C C . THR A 1 139 ? -11.533 -22.580 4.242 1.00 54.88 139 THR A C 1
ATOM 1133 O O . THR A 1 139 ? -12.389 -21.710 4.085 1.00 54.88 139 THR A O 1
ATOM 1136 N N . LYS A 1 140 ? -11.648 -23.814 3.730 1.00 45.19 140 LYS A N 1
ATOM 1137 C CA . LYS A 1 140 ? -12.865 -24.413 3.154 1.00 45.19 140 LYS A CA 1
ATOM 1138 C C . LYS A 1 140 ? -13.856 -24.866 4.217 1.00 45.19 140 LYS A C 1
ATOM 1140 O O . LYS A 1 140 ? -13.406 -25.444 5.230 1.00 45.19 140 LYS A O 1
#

Foldseek 3Di:
DDPPDDDDDDVLLVVLPDADDLPDQDDDDLLNAEDEPVVVVVCVVCVVVCCVVVVDDPVRVVVVVVVNVVRYHYDYLVLLVVQQVVLCVQCVVQPNVCSSVVSVCSSVSHAAEDPDCSSVSGDRHHYDYPVRVVSSNPPD